Protein AF-A0A925EP27-F1 (afdb_monomer_lite)

Structure (mmCIF, N/CA/C/O backbone):
data_AF-A0A925EP27-F1
#
_entry.id   AF-A0A925EP27-F1
#
loop_
_atom_site.group_PDB
_atom_site.id
_atom_site.type_symbol
_atom_site.label_atom_id
_atom_site.label_alt_id
_atom_site.label_comp_id
_atom_site.label_asym_id
_atom_site.label_entity_id
_atom_site.label_seq_id
_atom_site.pdbx_PDB_ins_code
_atom_site.Cartn_x
_atom_site.Cartn_y
_atom_site.Cartn_z
_atom_site.occupancy
_atom_site.B_iso_or_equiv
_atom_site.auth_seq_id
_atom_site.auth_comp_id
_atom_site.auth_asym_id
_atom_site.auth_atom_id
_atom_site.pdbx_PDB_model_num
ATOM 1 N N . MET A 1 1 ? 13.260 11.541 11.950 1.00 50.81 1 MET A N 1
ATOM 2 C CA . MET A 1 1 ? 13.509 10.192 11.389 1.00 50.81 1 MET A CA 1
ATOM 3 C C . MET A 1 1 ? 12.988 9.035 12.256 1.00 50.81 1 MET A C 1
ATOM 5 O O . MET A 1 1 ? 12.705 7.989 11.700 1.00 50.81 1 MET A O 1
ATOM 9 N N . PHE A 1 2 ? 12.788 9.191 13.575 1.00 51.62 2 PHE A N 1
ATOM 10 C CA . PHE A 1 2 ? 12.312 8.099 14.454 1.00 51.62 2 PHE A CA 1
ATOM 11 C C . PHE A 1 2 ? 10.801 7.794 14.406 1.00 51.62 2 PHE A C 1
ATOM 13 O O . PHE A 1 2 ? 10.382 6.736 14.859 1.00 51.62 2 PHE A O 1
ATOM 20 N N . GLN A 1 3 ? 9.967 8.682 13.855 1.00 56.59 3 GLN A N 1
ATOM 21 C CA . GLN A 1 3 ? 8.511 8.477 13.838 1.00 56.59 3 GLN A CA 1
ATOM 22 C C . GLN A 1 3 ? 8.056 7.438 12.803 1.00 56.59 3 GLN A C 1
ATOM 24 O O . GLN A 1 3 ? 7.058 6.762 13.028 1.00 56.59 3 GLN A O 1
ATOM 29 N N . THR A 1 4 ? 8.800 7.247 11.713 1.00 57.81 4 THR A N 1
ATOM 30 C CA . THR A 1 4 ? 8.428 6.340 10.615 1.00 57.81 4 THR A CA 1
ATOM 31 C C . THR A 1 4 ? 8.399 4.869 11.044 1.00 57.81 4 THR A C 1
ATOM 33 O O . THR A 1 4 ? 7.507 4.128 10.642 1.00 57.81 4 THR A O 1
ATOM 36 N N . LEU A 1 5 ? 9.306 4.461 11.943 1.00 61.19 5 LEU A N 1
ATOM 37 C CA . LEU A 1 5 ? 9.345 3.096 12.488 1.00 61.19 5 LEU A CA 1
ATOM 38 C C . LEU A 1 5 ? 8.080 2.741 13.283 1.00 61.19 5 LEU A C 1
ATOM 40 O O . LEU A 1 5 ? 7.695 1.579 13.323 1.00 61.19 5 LEU A O 1
ATOM 44 N N . SER A 1 6 ? 7.397 3.732 13.868 1.00 74.88 6 SER A N 1
ATOM 45 C CA . SER A 1 6 ? 6.178 3.499 14.658 1.00 74.88 6 SER A CA 1
ATOM 46 C C . SER A 1 6 ? 4.964 3.082 13.820 1.00 74.88 6 SER A C 1
ATOM 48 O O . SER A 1 6 ? 3.949 2.665 14.378 1.00 74.88 6 SER A O 1
ATOM 50 N N . PHE A 1 7 ? 5.049 3.211 12.494 1.00 83.12 7 PHE A N 1
ATOM 51 C CA . PHE A 1 7 ? 3.967 2.870 11.574 1.00 83.12 7 PHE A CA 1
ATOM 52 C C . PHE A 1 7 ? 4.186 1.540 10.852 1.00 83.12 7 PHE A C 1
ATOM 54 O O . PHE A 1 7 ? 3.236 1.023 10.271 1.00 83.12 7 PHE A O 1
ATOM 61 N N . PHE A 1 8 ? 5.389 0.960 10.913 1.00 89.06 8 PHE A N 1
ATOM 62 C CA . PHE A 1 8 ? 5.654 -0.348 10.319 1.00 89.06 8 PHE A CA 1
ATOM 63 C C . PHE A 1 8 ? 4.727 -1.407 10.924 1.00 89.06 8 PHE A C 1
ATOM 65 O O . PHE A 1 8 ? 4.537 -1.471 12.139 1.00 89.06 8 PHE A O 1
ATOM 72 N N . GLY A 1 9 ? 4.128 -2.230 10.071 1.00 91.81 9 GLY A N 1
ATOM 73 C CA . GLY A 1 9 ? 3.196 -3.272 10.476 1.00 91.81 9 GLY A CA 1
ATOM 74 C C . GLY A 1 9 ? 1.771 -2.791 10.773 1.00 91.81 9 GLY A C 1
ATOM 75 O O . GLY A 1 9 ? 0.913 -3.636 11.022 1.00 91.81 9 GLY A O 1
ATOM 76 N N . LYS A 1 10 ? 1.480 -1.482 10.736 1.00 94.31 10 LYS A N 1
ATOM 77 C CA . LYS A 1 10 ? 0.112 -0.984 10.942 1.00 94.31 10 LYS A CA 1
ATOM 78 C C . LYS A 1 10 ? -0.768 -1.238 9.725 1.00 94.31 10 LYS A C 1
ATOM 80 O O . LYS A 1 10 ? -0.315 -1.051 8.593 1.00 94.31 10 LYS A O 1
ATOM 85 N N . GLN A 1 11 ? -2.030 -1.586 9.986 1.00 96.69 11 GLN A N 1
ATOM 86 C CA . GLN A 1 11 ? -3.041 -1.669 8.939 1.00 96.69 11 GLN A CA 1
ATOM 87 C C . GLN A 1 11 ? -3.470 -0.299 8.452 1.00 96.69 11 GLN A C 1
ATOM 89 O O . GLN A 1 11 ? -3.601 0.662 9.218 1.00 96.69 11 GLN A O 1
ATOM 94 N N . VAL A 1 12 ? -3.721 -0.255 7.153 1.00 96.62 12 VAL A N 1
ATOM 95 C CA . VAL A 1 12 ? -4.192 0.906 6.427 1.00 96.62 12 VAL A CA 1
ATOM 96 C C . VAL A 1 12 ? -5.337 0.535 5.500 1.00 96.62 12 VAL A C 1
ATOM 98 O O . VAL A 1 12 ? -5.470 -0.601 5.050 1.00 96.62 12 VAL A O 1
ATOM 101 N N . GLU A 1 13 ? -6.147 1.534 5.194 1.00 97.38 13 GLU A N 1
ATOM 102 C CA . GLU A 1 13 ? -7.087 1.516 4.084 1.00 97.38 13 GLU A CA 1
ATOM 103 C C . GLU A 1 13 ? -6.564 2.448 2.991 1.00 97.38 13 GLU A C 1
ATOM 105 O O . GLU A 1 13 ? -6.200 3.600 3.257 1.00 97.38 13 GLU A O 1
ATOM 110 N N . ILE A 1 14 ? -6.527 1.954 1.759 1.00 97.44 14 ILE A N 1
ATOM 111 C CA . ILE A 1 14 ? -6.062 2.702 0.597 1.00 97.44 14 ILE A CA 1
ATOM 112 C C . ILE A 1 14 ? -7.155 3.664 0.126 1.00 97.44 14 ILE A C 1
ATOM 114 O O . ILE A 1 14 ? -8.325 3.307 0.011 1.00 97.44 14 ILE A O 1
ATOM 118 N N . LEU A 1 15 ? -6.773 4.896 -0.202 1.00 96.62 15 LEU A N 1
ATOM 119 C CA . LEU A 1 15 ? -7.661 5.939 -0.732 1.00 96.62 15 LEU A CA 1
ATOM 120 C C . LEU A 1 15 ? -7.419 6.210 -2.230 1.00 96.62 15 LEU A C 1
ATOM 122 O O . LEU A 1 15 ? -8.140 6.999 -2.846 1.00 96.62 15 LEU A O 1
ATOM 126 N N . TYR A 1 16 ? -6.416 5.549 -2.813 1.00 91.88 16 TYR A N 1
ATOM 127 C CA . TYR A 1 16 ? -5.886 5.820 -4.145 1.00 91.88 16 TYR A CA 1
ATOM 128 C C . TYR A 1 16 ? -6.499 4.951 -5.254 1.00 91.88 16 TYR A C 1
ATOM 130 O O . TYR A 1 16 ? -6.350 3.729 -5.266 1.00 91.88 16 TYR A O 1
ATOM 138 N N . GLN A 1 17 ? -7.122 5.625 -6.227 1.00 92.88 17 GLN A N 1
ATOM 139 C CA . GLN A 1 17 ? -7.598 5.089 -7.511 1.00 92.88 17 GLN A CA 1
ATOM 140 C C . GLN A 1 17 ? -8.214 3.676 -7.436 1.00 92.88 17 GLN A C 1
ATOM 142 O O . GLN A 1 17 ? -9.150 3.452 -6.672 1.00 92.88 17 GLN A O 1
ATOM 147 N N . ALA A 1 18 ? -7.706 2.737 -8.244 1.00 92.31 18 ALA A N 1
ATOM 148 C CA . ALA A 1 18 ? -8.229 1.384 -8.416 1.00 92.31 18 ALA A CA 1
ATOM 149 C C . ALA A 1 18 ? -8.147 0.524 -7.145 1.00 92.31 18 ALA A C 1
ATOM 151 O O . ALA A 1 18 ? -8.846 -0.479 -7.039 1.00 92.31 18 ALA A O 1
ATOM 152 N N . TYR A 1 19 ? -7.326 0.931 -6.176 1.00 94.31 19 TYR A N 1
ATOM 153 C CA . TYR A 1 19 ? -7.150 0.231 -4.908 1.00 94.31 19 TYR A CA 1
ATOM 154 C C . TYR A 1 19 ? -7.950 0.874 -3.771 1.00 94.31 19 TYR A C 1
ATOM 156 O O . TYR A 1 19 ? -7.848 0.433 -2.632 1.00 94.31 19 TYR A O 1
ATOM 164 N N . ARG A 1 20 ? -8.754 1.911 -4.040 1.00 96.06 20 ARG A N 1
ATOM 165 C CA . ARG A 1 20 ? -9.544 2.591 -3.010 1.00 96.06 20 ARG A CA 1
ATOM 166 C C . ARG A 1 20 ? -10.453 1.612 -2.254 1.00 96.06 20 ARG A C 1
ATOM 168 O O . ARG A 1 20 ? -11.196 0.849 -2.864 1.00 96.06 20 ARG A O 1
ATOM 175 N N . GLY A 1 21 ? -10.412 1.682 -0.926 1.00 95.38 21 GLY A N 1
ATOM 176 C CA . GLY A 1 21 ? -11.153 0.809 -0.014 1.00 95.38 21 GLY A CA 1
ATOM 177 C C . GLY A 1 21 ? -10.476 -0.537 0.258 1.00 95.38 21 GLY A C 1
ATOM 178 O O . GLY A 1 21 ? -10.958 -1.288 1.101 1.00 95.38 21 GLY A O 1
ATOM 179 N N . LYS A 1 22 ? -9.363 -0.855 -0.418 1.00 96.12 22 LYS A N 1
ATOM 180 C CA . LYS A 1 22 ? -8.574 -2.054 -0.118 1.00 96.12 22 LYS A CA 1
ATOM 181 C C . LYS A 1 22 ? -7.776 -1.866 1.165 1.00 96.12 22 LYS A C 1
ATOM 183 O O . LYS A 1 22 ? -7.361 -0.753 1.495 1.00 96.12 22 LYS A O 1
ATOM 188 N N . SER A 1 23 ? -7.542 -2.972 1.858 1.00 97.06 23 SER A N 1
ATOM 189 C CA . SER A 1 23 ? -6.721 -3.023 3.063 1.00 97.06 23 SER A CA 1
ATOM 190 C C . SER A 1 23 ? -5.316 -3.520 2.752 1.00 97.06 23 SER A C 1
ATOM 192 O O . SER A 1 23 ? -5.094 -4.291 1.814 1.00 97.06 23 SER A O 1
ATOM 194 N N . GLY A 1 24 ? -4.361 -3.048 3.539 1.00 96.44 24 GLY A N 1
ATOM 195 C CA . GLY A 1 24 ? -2.980 -3.487 3.465 1.00 96.44 24 GLY A CA 1
ATOM 196 C C . GLY A 1 24 ? -2.187 -3.025 4.672 1.00 96.44 24 GLY A C 1
ATOM 197 O O . GLY A 1 24 ? -2.712 -2.342 5.556 1.00 96.44 24 GLY A O 1
ATOM 198 N N . ARG A 1 25 ? -0.902 -3.362 4.675 1.00 97.12 25 ARG A N 1
ATOM 199 C CA . ARG A 1 25 ? 0.012 -3.113 5.783 1.00 97.12 25 ARG A CA 1
ATOM 200 C C . ARG A 1 25 ? 1.200 -2.277 5.359 1.00 97.12 25 ARG A C 1
ATOM 202 O O . ARG A 1 25 ? 1.800 -2.524 4.316 1.00 97.12 25 ARG A O 1
ATOM 209 N N . ILE A 1 26 ? 1.598 -1.338 6.210 1.00 96.62 26 ILE A N 1
ATOM 210 C CA . ILE A 1 26 ? 2.828 -0.572 5.996 1.00 96.62 26 ILE A CA 1
ATOM 211 C C . ILE A 1 26 ? 4.045 -1.489 6.175 1.00 96.62 26 ILE A C 1
ATOM 213 O O . ILE A 1 26 ? 4.292 -2.006 7.266 1.00 96.62 26 ILE A O 1
ATOM 217 N N . CYS A 1 27 ? 4.837 -1.623 5.117 1.00 95.25 27 CYS A N 1
ATOM 218 C CA . CYS A 1 27 ? 6.060 -2.422 5.060 1.00 95.25 27 CYS A CA 1
ATOM 219 C C . CYS A 1 27 ? 7.329 -1.564 4.991 1.00 95.25 27 CYS A C 1
ATOM 221 O O . CYS A 1 27 ? 8.431 -2.098 4.966 1.00 95.25 27 CYS A O 1
ATOM 223 N N . GLY A 1 28 ? 7.214 -0.238 4.960 1.00 94.88 28 GLY A N 1
ATOM 224 C CA . GLY A 1 28 ? 8.373 0.644 5.034 1.00 94.88 28 GLY A CA 1
ATOM 225 C C . GLY A 1 28 ? 8.166 1.962 4.313 1.00 94.88 28 GLY A C 1
ATOM 226 O O . GLY A 1 28 ? 7.049 2.319 3.944 1.00 94.88 28 GLY A O 1
ATOM 227 N N . VAL A 1 29 ? 9.273 2.673 4.129 1.00 94.06 29 VAL A N 1
ATOM 228 C CA . VAL A 1 29 ? 9.362 3.888 3.322 1.00 94.06 29 VAL A CA 1
ATOM 229 C C . VAL A 1 29 ? 10.590 3.754 2.433 1.00 94.06 29 VAL A C 1
ATOM 231 O O . VAL A 1 29 ? 11.640 3.317 2.909 1.00 94.06 29 VAL A O 1
ATOM 234 N N . ASP A 1 30 ? 10.449 4.067 1.150 1.00 92.81 30 ASP A N 1
ATOM 235 C CA . ASP A 1 30 ? 11.558 3.987 0.201 1.00 92.81 30 ASP A CA 1
ATOM 236 C C . ASP A 1 30 ? 12.520 5.187 0.306 1.00 92.81 30 ASP A C 1
ATOM 238 O O . ASP A 1 30 ? 12.338 6.105 1.110 1.00 92.81 30 ASP A O 1
ATOM 242 N N . GLY A 1 31 ? 13.569 5.194 -0.523 1.00 89.75 31 GLY A N 1
ATOM 243 C CA . GLY A 1 31 ? 14.567 6.271 -0.543 1.00 89.75 31 GLY A CA 1
ATOM 244 C C . GLY A 1 31 ? 14.033 7.635 -1.001 1.00 89.75 31 GLY A C 1
ATOM 245 O O . GLY A 1 31 ? 14.739 8.631 -0.863 1.00 89.75 31 GLY A O 1
ATOM 246 N N . THR A 1 32 ? 12.808 7.691 -1.531 1.00 92.31 32 THR A N 1
ATOM 247 C CA . THR A 1 32 ? 12.144 8.919 -1.993 1.00 92.31 32 THR A CA 1
ATOM 248 C C . THR A 1 32 ? 11.122 9.457 -0.991 1.00 92.31 32 THR A C 1
ATOM 250 O O . THR A 1 32 ? 10.652 10.583 -1.141 1.00 92.31 32 THR A O 1
ATOM 253 N N . GLY A 1 33 ? 10.815 8.695 0.063 1.00 90.38 33 GLY A N 1
ATOM 254 C CA . GLY A 1 33 ? 9.844 9.075 1.085 1.00 90.38 33 GLY A CA 1
ATOM 255 C C . GLY A 1 33 ? 8.428 8.543 0.844 1.00 90.38 33 GLY A C 1
ATOM 256 O O . GLY A 1 33 ? 7.524 8.919 1.592 1.00 90.38 33 GLY A O 1
ATOM 257 N N . LEU A 1 34 ? 8.220 7.670 -0.148 1.00 95.38 34 LEU A N 1
ATOM 258 C CA . LEU A 1 34 ? 6.932 7.008 -0.370 1.00 95.38 34 LEU A CA 1
ATOM 259 C C . LEU A 1 34 ? 6.763 5.819 0.574 1.00 95.38 34 LEU A C 1
ATOM 261 O O . LEU A 1 34 ? 7.695 5.049 0.809 1.00 95.38 34 LEU A O 1
ATOM 265 N N . TRP A 1 35 ? 5.552 5.647 1.094 1.00 96.00 35 TRP A N 1
ATOM 266 C CA . TRP A 1 35 ? 5.198 4.516 1.939 1.00 96.00 35 TRP A CA 1
ATOM 267 C C . TRP A 1 35 ? 4.984 3.272 1.095 1.00 96.00 35 TRP A C 1
ATOM 269 O O . TRP A 1 35 ? 4.177 3.278 0.168 1.00 96.00 35 TRP A O 1
ATOM 279 N N . ILE A 1 36 ? 5.673 2.195 1.455 1.00 97.00 36 ILE A N 1
ATOM 280 C CA . ILE A 1 36 ? 5.486 0.886 0.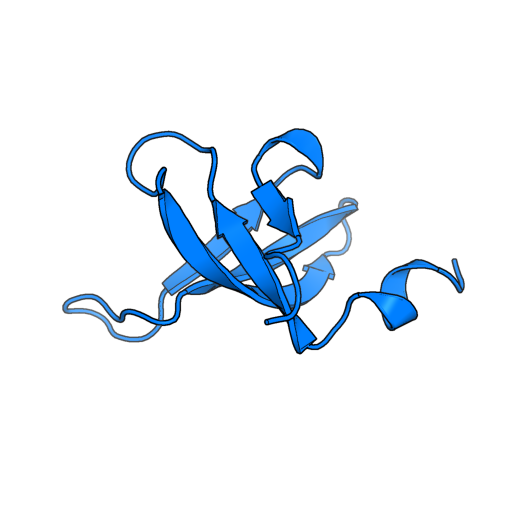843 1.00 97.00 36 ILE A CA 1
ATOM 281 C C . ILE A 1 36 ? 4.394 0.153 1.608 1.00 97.00 36 ILE A C 1
ATOM 283 O O . ILE A 1 36 ? 4.534 -0.091 2.809 1.00 97.00 36 ILE A O 1
ATOM 287 N N . ILE A 1 37 ? 3.312 -0.194 0.917 1.00 96.94 37 ILE A N 1
ATOM 288 C CA . ILE A 1 37 ? 2.163 -0.899 1.480 1.00 96.94 37 ILE A CA 1
ATOM 289 C C . ILE A 1 37 ? 1.959 -2.214 0.731 1.00 96.94 37 ILE A C 1
ATOM 291 O O . ILE A 1 37 ? 1.825 -2.218 -0.490 1.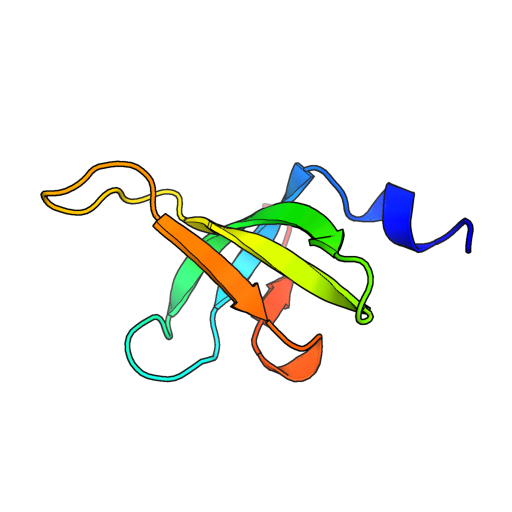00 96.94 37 ILE A O 1
ATOM 295 N N . GLU A 1 38 ? 1.924 -3.321 1.467 1.00 97.56 38 GLU A N 1
ATOM 296 C CA . GLU A 1 38 ? 1.546 -4.641 0.953 1.00 97.56 38 GLU A CA 1
ATOM 297 C C . GLU A 1 38 ? 0.043 -4.830 1.139 1.00 97.56 38 GLU A C 1
ATOM 299 O O . GLU A 1 38 ? -0.449 -4.704 2.260 1.00 97.56 38 GLU A O 1
ATOM 304 N N . LEU A 1 39 ? -0.692 -5.081 0.056 1.00 97.00 39 LEU A N 1
ATOM 305 C CA . LEU A 1 39 ? -2.129 -5.346 0.148 1.00 97.00 39 LEU A CA 1
ATOM 306 C C . LEU A 1 39 ? -2.389 -6.717 0.778 1.00 97.00 39 LEU A C 1
ATOM 308 O O . LEU A 1 39 ? -1.633 -7.663 0.559 1.00 97.00 39 LEU A O 1
ATOM 312 N N . ASP A 1 40 ? -3.492 -6.830 1.520 1.00 96.44 40 ASP A N 1
ATOM 313 C CA . ASP A 1 40 ? -3.921 -8.110 2.103 1.00 96.44 40 ASP A CA 1
ATOM 314 C C . ASP A 1 40 ? -4.345 -9.109 1.006 1.00 96.44 40 ASP A C 1
ATOM 316 O O . ASP A 1 40 ? -4.228 -10.325 1.16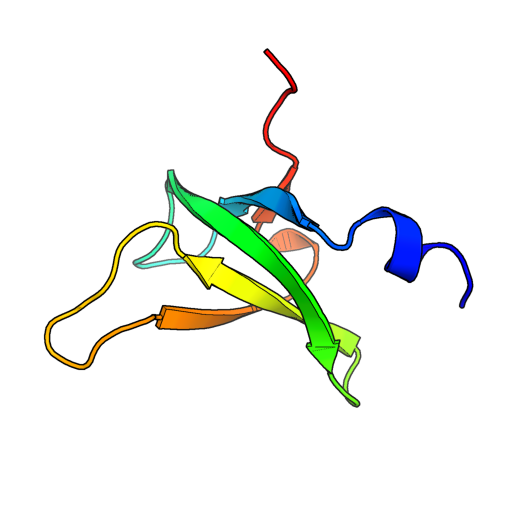6 1.00 96.44 40 ASP A O 1
ATOM 320 N N . GLU A 1 41 ? -4.830 -8.589 -0.126 1.00 93.50 41 GLU A N 1
ATOM 321 C CA . GLU A 1 41 ? -5.195 -9.360 -1.312 1.00 93.50 41 GLU A CA 1
ATOM 322 C C . GLU A 1 41 ? -4.014 -9.469 -2.293 1.00 93.50 41 GLU A C 1
ATOM 324 O O . GLU A 1 41 ? -3.250 -8.525 -2.499 1.00 93.50 41 GLU A O 1
ATOM 329 N N . SER A 1 42 ? -3.892 -10.629 -2.938 1.00 93.62 42 SER A N 1
ATOM 330 C CA . SER A 1 42 ? -2.952 -10.874 -4.039 1.00 93.62 42 SER A CA 1
ATOM 331 C C . SER A 1 42 ? -3.675 -10.818 -5.385 1.00 93.62 42 SER A C 1
ATOM 333 O O . SER A 1 42 ? -4.881 -11.062 -5.451 1.00 93.62 42 SER A O 1
ATOM 335 N N . ASP A 1 43 ? -2.944 -10.539 -6.460 1.00 90.88 43 ASP A N 1
ATOM 336 C CA . ASP A 1 43 ? -3.441 -10.667 -7.830 1.00 90.88 43 ASP A CA 1
ATOM 337 C C . ASP A 1 43 ? -2.923 -11.958 -8.497 1.00 90.88 43 ASP A C 1
ATOM 339 O O . ASP A 1 43 ? -2.316 -12.821 -7.857 1.00 90.88 43 ASP A O 1
ATOM 343 N N . GLN A 1 44 ? -3.171 -12.111 -9.800 1.00 94.06 44 GLN A N 1
ATOM 344 C CA . GLN A 1 44 ? -2.719 -13.275 -10.575 1.00 94.06 44 GLN A CA 1
ATOM 345 C C . GLN A 1 44 ? -1.18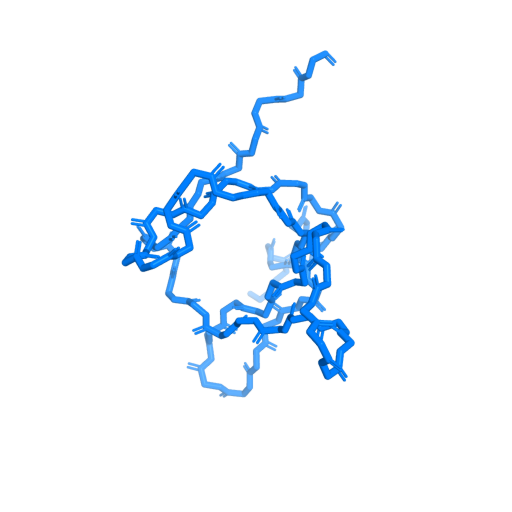6 -13.430 -10.652 1.00 94.06 44 GLN A C 1
ATOM 347 O O . GLN A 1 44 ? -0.700 -14.487 -11.051 1.00 94.06 44 GLN A O 1
ATOM 352 N N . TYR A 1 45 ? -0.431 -12.395 -10.288 1.00 93.19 45 TYR A N 1
ATOM 353 C CA . TYR A 1 45 ? 1.029 -12.365 -10.259 1.00 93.19 45 TYR A CA 1
ATOM 354 C C . TYR A 1 45 ? 1.592 -12.462 -8.831 1.00 93.19 45 TYR A C 1
ATOM 356 O O . TYR A 1 45 ? 2.808 -12.578 -8.661 1.00 93.19 45 TYR A O 1
ATOM 364 N N . GLY A 1 46 ? 0.731 -12.476 -7.809 1.00 94.62 46 GLY A N 1
ATOM 365 C CA . GLY A 1 46 ? 1.095 -12.664 -6.410 1.00 94.62 46 GLY A CA 1
ATOM 366 C C . GLY A 1 46 ? 0.843 -11.425 -5.553 1.00 94.62 46 GLY A C 1
ATOM 367 O O . GLY A 1 46 ? -0.170 -10.743 -5.688 1.00 94.62 46 GLY A O 1
ATOM 368 N N . ARG A 1 47 ? 1.742 -11.176 -4.594 1.00 95.31 47 ARG A N 1
ATOM 369 C CA . ARG A 1 47 ? 1.596 -10.084 -3.620 1.00 95.31 47 ARG A CA 1
ATOM 370 C C . ARG A 1 47 ? 1.687 -8.728 -4.310 1.00 95.31 47 ARG A C 1
ATOM 372 O O . ARG A 1 47 ? 2.613 -8.491 -5.084 1.00 95.31 47 ARG A O 1
ATOM 379 N N . VAL A 1 48 ? 0.786 -7.820 -3.952 1.00 96.31 48 VAL A N 1
ATOM 380 C CA . VAL A 1 48 ? 0.756 -6.462 -4.501 1.00 96.31 48 VAL A CA 1
ATOM 381 C C . VAL A 1 48 ? 1.425 -5.497 -3.527 1.00 96.31 48 VAL A C 1
ATOM 383 O O . VAL A 1 48 ? 1.018 -5.388 -2.371 1.00 96.31 48 VAL A O 1
ATOM 386 N N . LEU A 1 49 ? 2.440 -4.778 -4.011 1.00 96.12 49 LEU A N 1
ATOM 387 C CA . LEU A 1 49 ? 3.109 -3.698 -3.288 1.00 96.12 49 LEU A CA 1
ATOM 388 C C . LEU A 1 49 ? 2.790 -2.360 -3.950 1.00 96.12 49 LEU A C 1
ATOM 390 O O . LEU A 1 49 ? 2.947 -2.204 -5.160 1.00 96.12 49 LEU A O 1
ATOM 394 N N . LEU A 1 50 ? 2.387 -1.384 -3.145 1.00 96.12 50 LEU A N 1
ATOM 395 C CA . LEU A 1 50 ? 2.124 -0.017 -3.580 1.00 96.12 50 LEU A CA 1
ATOM 396 C C . LEU A 1 50 ? 3.132 0.932 -2.932 1.00 96.12 50 LEU A C 1
ATOM 398 O O . LEU A 1 50 ? 3.388 0.824 -1.737 1.00 96.12 50 LEU A O 1
ATOM 402 N N . ALA A 1 51 ? 3.660 1.880 -3.705 1.00 96.88 51 ALA A N 1
ATOM 403 C CA . ALA A 1 51 ? 4.418 3.018 -3.193 1.00 96.88 51 ALA A CA 1
ATOM 404 C C . ALA A 1 51 ? 3.508 4.251 -3.209 1.00 96.88 51 ALA A C 1
ATOM 406 O O . ALA A 1 51 ? 3.093 4.701 -4.278 1.00 96.88 51 ALA A O 1
ATOM 407 N N . LEU A 1 52 ? 3.140 4.756 -2.031 1.00 96.12 52 LEU A N 1
ATOM 408 C CA . LEU A 1 52 ? 2.081 5.751 -1.875 1.00 96.12 52 LEU A CA 1
ATOM 409 C C . LEU A 1 52 ? 2.520 6.944 -1.027 1.00 96.12 52 LEU A C 1
ATOM 411 O O . LEU A 1 52 ? 3.224 6.816 -0.026 1.00 96.12 52 LEU A O 1
ATOM 415 N N . GLU A 1 53 ? 2.031 8.125 -1.396 1.00 95.75 53 GLU A N 1
ATOM 416 C CA . GLU A 1 53 ? 2.114 9.307 -0.541 1.00 95.75 53 GLU A CA 1
ATOM 417 C C . GLU A 1 53 ? 1.226 9.146 0.700 1.00 95.75 53 GLU A C 1
ATOM 419 O O . GLU A 1 53 ? 0.192 8.478 0.658 1.00 95.75 53 GLU A O 1
ATOM 424 N N . THR A 1 54 ? 1.562 9.839 1.789 1.00 93.50 54 THR A N 1
ATOM 425 C CA . THR A 1 54 ? 0.806 9.795 3.056 1.00 93.50 54 THR A CA 1
ATOM 426 C C . THR A 1 54 ? -0.692 10.099 2.892 1.00 93.50 54 THR A C 1
ATOM 428 O O . THR A 1 54 ? -1.510 9.565 3.628 1.00 93.50 54 THR A O 1
ATOM 431 N N . GLN A 1 55 ? -1.077 10.931 1.919 1.00 95.19 55 GLN A N 1
ATOM 432 C CA . GLN A 1 55 ? -2.479 11.287 1.647 1.00 95.19 55 GLN A CA 1
ATOM 433 C C . GLN A 1 55 ? -3.282 10.200 0.908 1.00 95.19 55 GLN A C 1
ATOM 435 O O . GLN A 1 55 ? -4.501 10.301 0.781 1.00 95.19 55 GLN A O 1
ATOM 440 N N . SER A 1 56 ? -2.605 9.165 0.408 1.00 97.19 56 SER A N 1
ATOM 441 C CA . SER A 1 56 ? -3.193 8.101 -0.413 1.00 97.19 56 SER A CA 1
ATOM 442 C C . SER A 1 56 ? -3.667 6.891 0.394 1.00 97.19 56 SER A C 1
ATOM 444 O O . SER A 1 56 ? -4.164 5.924 -0.185 1.00 97.19 56 SER A O 1
ATOM 446 N N . PHE A 1 57 ? -3.547 6.932 1.718 1.00 96.50 57 PHE A N 1
ATOM 447 C CA . PHE A 1 57 ? -4.056 5.912 2.627 1.00 96.50 57 PHE A CA 1
ATOM 448 C C . PHE A 1 57 ? -4.394 6.533 3.987 1.00 96.50 57 PHE A C 1
ATOM 450 O O . PHE A 1 57 ? -3.993 7.654 4.299 1.00 96.50 57 PHE A O 1
ATOM 457 N N . ARG A 1 58 ? -5.124 5.797 4.821 1.00 95.81 58 ARG A N 1
ATOM 458 C CA . ARG A 1 58 ? -5.343 6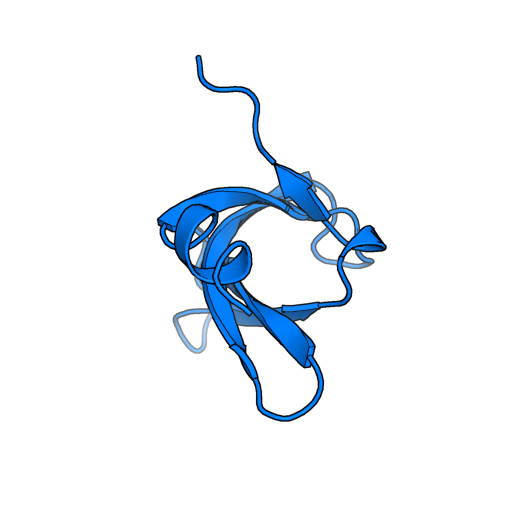.141 6.233 1.00 95.81 58 ARG A CA 1
ATOM 459 C C . ARG A 1 58 ? -5.060 4.936 7.109 1.00 95.81 58 ARG A C 1
ATOM 461 O O . ARG A 1 58 ? -5.272 3.812 6.670 1.00 95.81 58 ARG A O 1
ATOM 468 N N . LEU A 1 59 ? -4.618 5.157 8.345 1.00 94.81 59 LEU A N 1
ATOM 469 C CA . LEU A 1 59 ? -4.551 4.074 9.326 1.00 94.81 59 LEU A CA 1
ATOM 470 C C . LEU A 1 59 ? -5.952 3.493 9.538 1.00 94.81 59 LEU A C 1
ATOM 472 O O . LEU A 1 59 ? -6.909 4.245 9.737 1.00 94.81 59 LEU A O 1
ATOM 476 N N . ALA A 1 60 ? -6.060 2.168 9.498 1.00 89.94 60 ALA A N 1
ATOM 477 C CA . ALA A 1 60 ? -7.280 1.488 9.897 1.00 89.94 60 ALA A CA 1
ATOM 478 C C . ALA A 1 60 ? -7.489 1.705 11.403 1.00 89.94 60 ALA A C 1
ATOM 480 O O . ALA A 1 60 ? -6.529 1.681 12.180 1.00 89.94 60 ALA A O 1
ATOM 481 N N . ALA A 1 61 ? -8.731 1.954 11.819 1.00 78.25 61 ALA A N 1
ATOM 482 C CA . ALA A 1 61 ? -9.050 2.024 13.238 1.00 78.25 61 ALA A CA 1
ATOM 483 C C . ALA A 1 61 ? -8.758 0.658 13.874 1.00 78.25 61 ALA A C 1
ATOM 485 O O . ALA A 1 61 ? -9.207 -0.367 13.363 1.00 78.25 61 ALA A O 1
ATOM 486 N N . SER A 1 62 ? -7.995 0.645 14.967 1.00 59.06 62 SER A N 1
ATOM 487 C CA . SER A 1 62 ? -7.849 -0.554 15.788 1.00 59.06 62 SER A CA 1
ATOM 488 C C . SER A 1 62 ? -9.230 -0.912 16.338 1.00 59.06 62 SER A C 1
ATOM 490 O O . SER A 1 62 ? -9.810 -0.104 17.064 1.00 59.06 62 SER A O 1
ATOM 492 N N . ALA A 1 63 ? -9.767 -2.063 15.931 1.00 50.88 63 ALA A N 1
ATOM 493 C CA . ALA A 1 63 ? -10.947 -2.657 16.555 1.00 50.88 63 ALA A CA 1
ATOM 494 C C . ALA A 1 63 ? -10.623 -3.150 17.971 1.00 50.88 63 ALA A C 1
ATOM 496 O O . ALA A 1 63 ? -9.455 -3.550 18.199 1.00 50.88 63 ALA A O 1
#

Radius of gyration: 11.3 Å; chains: 1; bounding box: 26×25×27 Å

Sequence (63 aa):
MFQTLSFFGKQVEILYQAYRGKSGRICGVDGTGLWIIELDESDQYGRVLLALETQSFRLAASA

Foldseek 3Di:
DPVQVVQFQFKKAFCDDPRHRFIWGFHGADPVGFTWTWTPDADPVGIDIDGHDPVGIDGDDD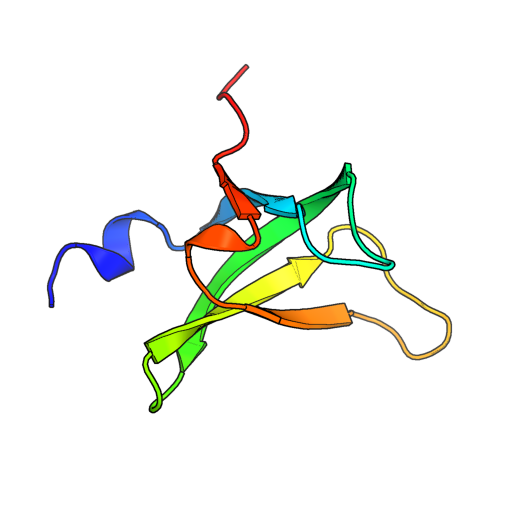D

pLDDT: mean 89.71, std 12.84, range [50.81, 97.56]

Secondary structure (DSSP, 8-state):
--SGGGGTT-EEEE-SGGGTT-EEEEEEE-TTSPEEEEEEEEETTEEEEEEE-GGGEEEPP--